Protein AF-A0A3M1F2G5-F1 (afdb_monomer)

Radius of gyration: 11.67 Å; Cα contacts (8 Å, |Δi|>4): 42; chains: 1; bounding box: 27×23×30 Å

Foldseek 3Di:
DCLVVQDDPRNVVVVVQVVCVVVPDPKDFDWDPPDPPTVVVRVVPHGDIDD

pLDDT: mean 90.66, std 9.94, range [54.81, 97.94]

Structure (mmCIF, N/CA/C/O backbone):
data_AF-A0A3M1F2G5-F1
#
_entry.id   AF-A0A3M1F2G5-F1
#
loop_
_atom_site.group_PDB
_atom_site.id
_atom_site.type_symbol
_atom_site.label_atom_id
_atom_site.label_alt_id
_atom_site.label_comp_id
_atom_site.label_asym_id
_atom_site.label_entity_id
_atom_site.label_seq_id
_atom_site.pdbx_PDB_ins_code
_atom_site.Cartn_x
_atom_site.Cartn_y
_atom_site.Cartn_z
_atom_site.occupancy
_atom_site.B_iso_or_equiv
_atom_site.auth_seq_id
_atom_site.auth_comp_id
_atom_site.auth_asym_id
_atom_site.auth_atom_id
_atom_site.pdbx_PDB_model_num
ATOM 1 N N . ASP A 1 1 ? -2.592 0.243 16.773 1.00 54.81 1 ASP A N 1
ATOM 2 C CA . ASP A 1 1 ? -2.634 1.713 16.817 1.00 54.81 1 ASP A CA 1
ATOM 3 C C . ASP A 1 1 ? -1.441 2.268 16.028 1.00 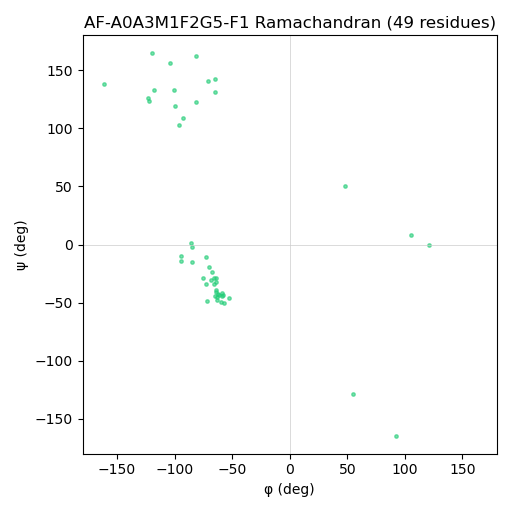54.81 1 ASP A C 1
ATOM 5 O O . ASP A 1 1 ? -0.360 2.445 16.578 1.00 54.81 1 ASP A O 1
ATOM 9 N N . PHE A 1 2 ? -1.586 2.379 14.697 1.00 64.50 2 PHE A N 1
ATOM 10 C CA . PHE A 1 2 ? -0.526 2.847 13.775 1.00 64.50 2 PHE A CA 1
ATOM 11 C C . PHE A 1 2 ? -0.481 4.377 13.658 1.00 64.50 2 PHE A C 1
ATOM 13 O O . PHE A 1 2 ? 0.498 4.955 13.191 1.00 64.50 2 PHE A O 1
ATOM 20 N N . MET A 1 3 ? -1.547 5.036 14.115 1.00 63.66 3 MET A N 1
ATOM 21 C CA . MET A 1 3 ? -1.749 6.480 14.021 1.00 63.66 3 MET A CA 1
ATOM 22 C C . MET A 1 3 ? -0.739 7.281 14.840 1.00 63.66 3 MET A C 1
ATOM 24 O O . MET A 1 3 ? -0.390 8.395 14.462 1.00 63.66 3 MET A O 1
ATOM 28 N N . GLN A 1 4 ? -0.242 6.692 15.924 1.00 66.69 4 GLN A N 1
ATOM 29 C CA . GLN A 1 4 ? 0.827 7.238 16.760 1.00 66.69 4 GLN A CA 1
ATOM 30 C C . GLN A 1 4 ? 2.205 7.229 16.074 1.00 66.69 4 GLN A C 1
ATOM 32 O O . GLN A 1 4 ? 3.065 8.009 16.458 1.00 66.69 4 GLN A O 1
ATOM 37 N N . PHE A 1 5 ? 2.405 6.420 15.025 1.00 69.38 5 PHE A N 1
ATOM 38 C CA . PHE A 1 5 ? 3.649 6.407 14.238 1.00 69.38 5 PHE A CA 1
ATOM 39 C C . PHE A 1 5 ? 3.581 7.302 12.992 1.00 69.38 5 PHE A C 1
ATOM 41 O 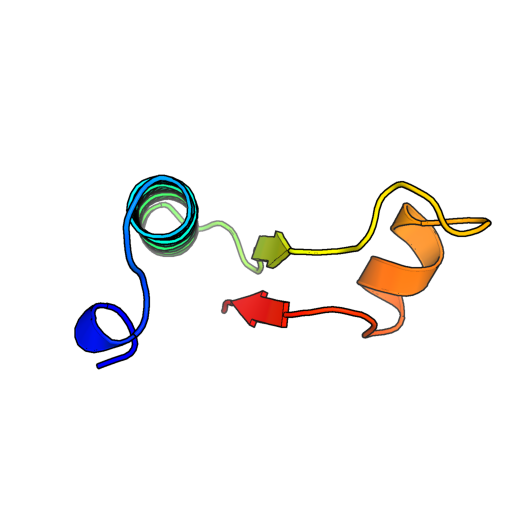O . PHE A 1 5 ? 4.588 7.514 12.317 1.00 69.38 5 PHE A O 1
ATOM 48 N N . ALA A 1 6 ? 2.396 7.814 12.650 1.00 75.94 6 ALA A N 1
ATOM 49 C CA . ALA A 1 6 ? 2.193 8.632 11.466 1.00 75.94 6 ALA A CA 1
ATOM 50 C C . ALA A 1 6 ? 2.258 10.121 11.834 1.00 75.94 6 ALA A C 1
ATOM 52 O O . ALA A 1 6 ? 1.298 10.697 12.346 1.00 75.94 6 ALA A O 1
ATOM 53 N N . GLU A 1 7 ? 3.385 10.763 11.530 1.00 78.50 7 GLU A N 1
ATOM 54 C CA . GLU A 1 7 ? 3.595 12.191 11.787 1.00 78.50 7 GLU A CA 1
ATOM 55 C C . GLU A 1 7 ? 3.493 13.048 10.512 1.00 78.50 7 GLU A C 1
ATOM 57 O O . GLU A 1 7 ? 3.656 12.588 9.374 1.00 78.50 7 GLU A O 1
ATOM 62 N N . GLY A 1 8 ? 3.181 14.334 10.697 1.00 85.31 8 GLY A N 1
ATOM 63 C CA . GLY A 1 8 ? 3.177 15.336 9.630 1.00 85.31 8 GLY A CA 1
ATOM 64 C C . GLY A 1 8 ? 2.295 14.977 8.426 1.00 85.31 8 GLY A C 1
ATOM 65 O O . GLY A 1 8 ? 1.109 14.666 8.557 1.00 85.31 8 GLY A O 1
ATOM 66 N N . ARG A 1 9 ? 2.869 15.041 7.214 1.00 88.06 9 ARG A N 1
ATOM 67 C CA . ARG A 1 9 ? 2.149 14.726 5.963 1.00 88.06 9 ARG A CA 1
ATOM 68 C C . ARG A 1 9 ? 1.773 13.245 5.853 1.00 88.06 9 ARG A C 1
ATOM 70 O O . ARG A 1 9 ? 0.817 12.934 5.147 1.00 88.06 9 ARG A O 1
ATOM 77 N N . MET A 1 10 ? 2.481 12.347 6.545 1.00 90.25 10 MET A N 1
ATOM 78 C CA . MET A 1 10 ? 2.176 10.916 6.512 1.00 90.25 10 MET A CA 1
ATOM 79 C C . MET A 1 10 ? 0.897 10.599 7.287 1.00 90.25 10 MET A C 1
ATOM 81 O O . MET A 1 10 ? 0.097 9.791 6.828 1.00 90.25 10 MET A O 1
ATOM 85 N N . LYS A 1 11 ? 0.629 11.329 8.379 1.00 89.12 11 LYS A N 1
ATOM 86 C CA . LYS A 1 11 ? -0.628 11.217 9.134 1.00 89.12 11 LYS A CA 1
ATOM 87 C C . LYS A 1 11 ? -1.861 11.372 8.247 1.00 89.12 11 LYS A C 1
ATOM 89 O O . LYS A 1 11 ? -2.772 10.557 8.311 1.00 89.12 11 LYS A O 1
ATOM 94 N N . LYS A 1 12 ? -1.860 12.385 7.372 1.00 91.44 12 LYS A N 1
ATOM 95 C CA . LYS A 1 12 ? -2.973 12.640 6.442 1.00 91.44 12 LYS A CA 1
ATOM 96 C C . LYS A 1 12 ? -3.159 11.507 5.434 1.00 91.44 12 LYS A C 1
ATOM 98 O O . LYS A 1 12 ? -4.291 11.148 5.139 1.00 91.44 12 LYS A O 1
ATOM 103 N N . LYS A 1 13 ? -2.060 10.937 4.928 1.00 91.94 13 LYS A N 1
ATOM 104 C CA . LYS A 1 13 ? -2.115 9.791 4.011 1.00 91.94 13 LYS A CA 1
ATOM 105 C C . LYS A 1 13 ? -2.731 8.577 4.698 1.00 91.94 13 LYS A C 1
ATOM 107 O O . LYS A 1 13 ? -3.648 7.981 4.151 1.00 91.94 13 LYS A O 1
ATOM 112 N N . VAL A 1 14 ? -2.266 8.259 5.908 1.00 92.25 14 VAL A N 1
ATOM 113 C CA . VAL A 1 14 ? -2.789 7.132 6.692 1.00 92.25 14 VAL A CA 1
ATOM 114 C C . VAL A 1 14 ? -4.267 7.336 7.026 1.00 92.25 14 VAL A C 1
ATOM 116 O O . VAL A 1 14 ? -5.041 6.407 6.847 1.00 92.25 14 VAL A O 1
ATOM 119 N N . MET A 1 15 ? -4.685 8.544 7.420 1.00 92.06 15 MET A N 1
ATOM 120 C CA . MET A 1 15 ? -6.103 8.848 7.662 1.00 92.06 15 MET A CA 1
ATOM 121 C C . MET A 1 15 ? -6.978 8.567 6.437 1.00 92.06 15 MET A C 1
ATOM 123 O O . MET A 1 15 ? -7.966 7.855 6.565 1.00 92.06 15 MET A O 1
ATOM 127 N N . GLY A 1 16 ? -6.592 9.069 5.259 1.00 93.56 16 GLY A N 1
ATOM 128 C CA . GLY A 1 16 ? -7.360 8.833 4.034 1.00 93.56 16 GLY A CA 1
ATOM 129 C C . GLY A 1 16 ? -7.370 7.362 3.610 1.00 93.56 16 GLY A C 1
ATOM 130 O O . GLY A 1 16 ? -8.375 6.871 3.113 1.00 93.56 16 GLY A O 1
ATOM 131 N N . ALA A 1 17 ? -6.278 6.628 3.851 1.00 94.00 17 ALA A N 1
ATOM 132 C CA . ALA A 1 17 ? -6.250 5.188 3.608 1.00 94.00 17 ALA A CA 1
ATOM 133 C C . ALA A 1 17 ? -7.221 4.434 4.527 1.00 94.00 17 ALA A C 1
ATOM 135 O O . ALA A 1 17 ? -7.958 3.577 4.056 1.00 94.00 17 ALA A O 1
ATOM 136 N N . VAL A 1 18 ? -7.248 4.769 5.820 1.00 92.25 18 VAL A N 1
ATOM 137 C CA . VAL A 1 18 ? -8.166 4.157 6.794 1.00 92.25 18 VAL A CA 1
ATOM 138 C C . VAL A 1 18 ? -9.626 4.476 6.463 1.00 92.25 18 VAL A C 1
ATOM 140 O O . VAL A 1 18 ? -10.472 3.588 6.551 1.00 92.25 18 VAL A O 1
ATOM 143 N N . GLU A 1 19 ? -9.923 5.712 6.053 1.00 94.38 19 GLU A N 1
ATOM 144 C CA . GLU A 1 19 ? -11.255 6.122 5.591 1.00 94.38 19 GLU A CA 1
ATOM 145 C C . GLU A 1 19 ? -11.689 5.301 4.371 1.00 94.38 19 GLU A C 1
ATOM 147 O O . GLU A 1 19 ? -12.735 4.662 4.411 1.00 94.38 19 GLU A O 1
ATOM 152 N N . ALA A 1 20 ? -10.832 5.186 3.353 1.00 95.62 20 ALA A N 1
ATOM 153 C CA . ALA A 1 20 ? -11.113 4.388 2.161 1.00 95.62 20 ALA A CA 1
ATOM 154 C C . ALA A 1 20 ? -11.392 2.906 2.483 1.00 95.62 20 ALA A C 1
ATOM 156 O O . ALA A 1 20 ? -12.340 2.330 1.949 1.00 95.62 20 ALA A O 1
ATOM 157 N N . ILE A 1 21 ? -10.599 2.285 3.369 1.00 94.88 21 ILE A N 1
ATOM 158 C CA . ILE A 1 21 ? -10.857 0.906 3.823 1.00 94.88 21 ILE A C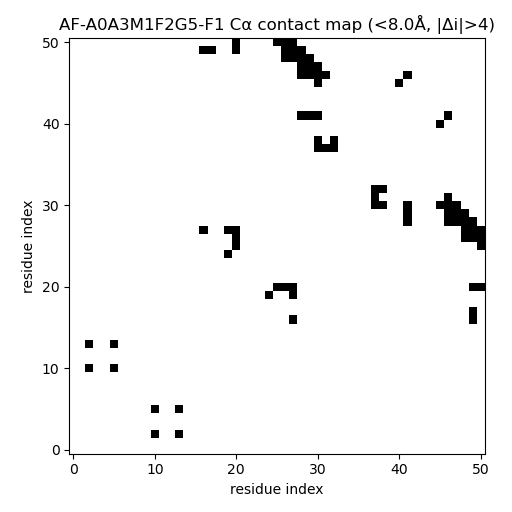A 1
ATOM 159 C C . ILE A 1 21 ? -12.211 0.815 4.538 1.00 94.88 21 ILE A C 1
ATOM 161 O O . ILE A 1 21 ? -12.992 -0.099 4.275 1.00 94.88 21 ILE A O 1
ATOM 165 N N . SER A 1 22 ? -12.521 1.788 5.398 1.00 93.31 22 SER A N 1
ATOM 166 C CA . SER A 1 22 ? -13.795 1.841 6.130 1.00 93.31 22 SER A CA 1
ATOM 167 C C . SER A 1 22 ? -15.004 2.008 5.200 1.00 93.31 22 SER A C 1
ATOM 169 O O . SER A 1 22 ? -16.088 1.526 5.517 1.00 93.31 22 SER A O 1
ATOM 171 N N . GLU A 1 23 ? -14.815 2.641 4.041 1.00 96.44 23 GLU A N 1
ATOM 172 C CA . GLU A 1 23 ? -15.825 2.801 2.986 1.00 96.44 23 GLU A CA 1
ATOM 173 C C . GLU A 1 23 ? -15.904 1.608 2.010 1.00 96.44 23 GLU A C 1
ATOM 175 O O . GLU A 1 23 ? -16.727 1.609 1.094 1.00 96.44 23 GLU A O 1
ATOM 180 N N . GLY A 1 24 ? -15.095 0.560 2.211 1.00 95.69 24 GLY A N 1
ATOM 181 C CA . GLY A 1 24 ? -15.181 -0.700 1.463 1.00 95.69 24 GLY A CA 1
ATOM 182 C C . GLY A 1 24 ? -14.086 -0.922 0.418 1.00 95.69 24 GLY A C 1
ATOM 183 O O . GLY A 1 24 ? -14.147 -1.899 -0.335 1.00 95.69 24 GLY A O 1
ATOM 184 N N . VAL A 1 25 ? -13.060 -0.067 0.362 1.00 96.56 25 VAL A N 1
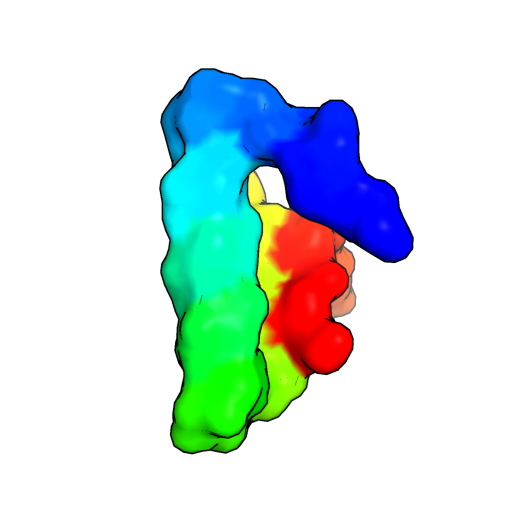ATOM 185 C CA . VAL A 1 25 ? -11.850 -0.371 -0.414 1.00 96.56 25 VAL A CA 1
ATOM 186 C C . VAL A 1 25 ? -11.151 -1.578 0.211 1.00 96.56 25 VAL A C 1
ATOM 188 O O . VAL A 1 25 ? -10.927 -1.628 1.412 1.00 96.56 25 VAL A O 1
ATOM 191 N N . GLN A 1 26 ? -10.782 -2.568 -0.602 1.00 95.25 26 GLN A N 1
ATOM 192 C CA . GLN A 1 26 ? -10.202 -3.820 -0.090 1.00 95.25 26 GLN A CA 1
ATOM 193 C C . GLN A 1 26 ? -8.749 -3.673 0.371 1.00 95.25 26 GLN A C 1
ATOM 195 O O . GLN A 1 26 ? -8.271 -4.452 1.193 1.00 95.25 26 GLN A O 1
ATOM 200 N N . ARG A 1 27 ? -8.007 -2.736 -0.229 1.00 94.88 27 ARG A N 1
ATOM 201 C CA . ARG A 1 27 ? -6.588 -2.528 0.053 1.00 94.88 27 ARG A CA 1
ATOM 202 C C . ARG A 1 27 ? -6.128 -1.151 -0.403 1.00 94.88 27 ARG A C 1
ATOM 204 O O . ARG A 1 27 ? -6.424 -0.738 -1.522 1.00 94.88 27 ARG A O 1
ATOM 211 N N . VAL A 1 28 ? -5.316 -0.499 0.422 1.00 95.56 28 VAL A N 1
ATOM 212 C CA . VAL A 1 28 ? -4.552 0.702 0.064 1.00 95.56 28 VAL A CA 1
ATOM 213 C C . VAL A 1 28 ? -3.061 0.390 0.185 1.00 95.56 28 VAL A C 1
ATOM 215 O O . VAL A 1 28 ? -2.630 -0.199 1.173 1.00 95.56 28 VAL A O 1
ATOM 218 N N . ILE A 1 29 ? -2.265 0.768 -0.820 1.00 96.50 29 ILE A N 1
ATOM 219 C CA . ILE A 1 29 ? -0.817 0.508 -0.848 1.00 96.50 29 ILE A CA 1
ATOM 220 C C . ILE A 1 29 ? -0.056 1.825 -0.991 1.00 96.50 29 ILE A C 1
ATOM 222 O O . ILE A 1 29 ? -0.257 2.570 -1.952 1.00 96.50 29 ILE A O 1
ATOM 226 N N . PHE A 1 30 ? 0.850 2.100 -0.053 1.00 95.38 30 PHE A N 1
ATOM 227 C CA . PHE A 1 30 ? 1.848 3.158 -0.203 1.00 95.38 30 PHE A CA 1
ATOM 228 C C . PHE A 1 30 ? 3.132 2.573 -0.792 1.00 95.38 30 PHE A C 1
ATOM 230 O O . PHE A 1 30 ? 3.858 1.856 -0.106 1.00 95.38 30 PHE A O 1
ATOM 237 N N . ALA A 1 31 ? 3.413 2.905 -2.052 1.00 96.31 31 ALA A N 1
ATOM 238 C CA . ALA A 1 31 ? 4.570 2.414 -2.798 1.00 96.31 31 ALA A CA 1
ATOM 239 C C . ALA A 1 31 ? 5.507 3.551 -3.249 1.00 96.31 31 ALA A C 1
ATOM 241 O O . ALA A 1 31 ? 5.137 4.729 -3.233 1.00 96.31 31 ALA A O 1
ATOM 242 N N . ASP A 1 32 ? 6.731 3.192 -3.648 1.00 96.31 32 ASP A N 1
ATOM 243 C CA . ASP A 1 32 ? 7.697 4.123 -4.238 1.00 96.31 32 ASP A CA 1
ATOM 244 C C . ASP A 1 32 ? 7.390 4.328 -5.728 1.00 96.31 32 ASP A C 1
ATOM 246 O O . ASP A 1 32 ? 7.368 3.378 -6.502 1.00 96.31 32 ASP A O 1
ATOM 250 N N . GLY A 1 33 ? 7.158 5.575 -6.139 1.00 96.31 33 GLY A N 1
ATOM 251 C CA . GLY A 1 33 ? 6.852 5.918 -7.531 1.0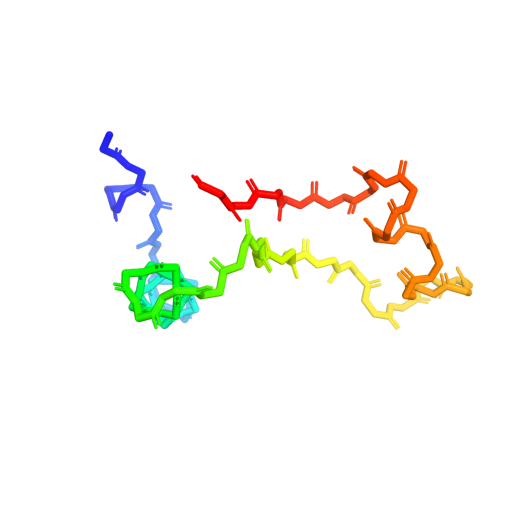0 96.31 33 GLY A CA 1
ATOM 252 C C . GLY A 1 33 ? 8.075 6.108 -8.432 1.00 96.31 33 GLY A C 1
ATOM 253 O O . GLY A 1 33 ? 7.904 6.417 -9.605 1.00 96.31 33 GLY A O 1
ATOM 254 N N . ARG A 1 34 ? 9.297 5.999 -7.895 1.00 97.06 34 ARG A N 1
ATOM 255 C CA . ARG A 1 34 ? 10.543 6.272 -8.637 1.00 97.06 34 ARG A CA 1
ATOM 256 C C . ARG A 1 34 ? 11.175 5.024 -9.252 1.00 97.06 34 ARG A C 1
ATOM 258 O O . ARG A 1 34 ? 12.099 5.160 -10.044 1.00 97.06 34 ARG A O 1
ATOM 265 N N . VAL A 1 35 ? 10.739 3.840 -8.830 1.00 96.31 35 VAL A N 1
ATOM 266 C CA . VAL A 1 35 ? 11.256 2.556 -9.323 1.00 96.31 35 VAL A CA 1
ATOM 267 C C . VAL A 1 35 ? 10.612 2.184 -10.655 1.00 96.31 35 VAL A C 1
ATOM 269 O O . VAL A 1 35 ? 9.542 2.693 -10.989 1.00 96.31 35 VAL A O 1
ATOM 272 N N . ASP A 1 36 ? 11.237 1.261 -11.383 1.00 97.12 36 ASP A N 1
ATOM 273 C CA . ASP A 1 36 ? 10.647 0.680 -12.588 1.00 97.12 36 ASP A CA 1
ATOM 274 C C . ASP A 1 36 ? 9.390 -0.130 -12.249 1.00 97.12 36 ASP A C 1
ATOM 276 O O . ASP A 1 36 ? 9.320 -0.799 -11.215 1.00 97.12 36 ASP A O 1
ATOM 280 N N . GLU A 1 37 ? 8.392 -0.058 -13.133 1.00 97.00 37 GLU A N 1
ATOM 281 C CA . GLU A 1 37 ? 7.102 -0.752 -13.002 1.00 97.00 37 GLU A CA 1
ATOM 282 C C . GLU A 1 37 ? 6.439 -0.589 -11.611 1.00 97.00 37 GLU A C 1
ATOM 284 O O . GLU A 1 37 ? 6.015 -1.572 -10.993 1.00 97.00 37 GLU A O 1
ATOM 289 N N . PRO A 1 38 ? 6.302 0.646 -11.086 1.00 96.75 38 PRO A N 1
ATOM 290 C CA . PRO A 1 38 ? 6.017 0.881 -9.668 1.00 96.75 38 PRO A CA 1
ATOM 291 C C . PRO A 1 38 ? 4.657 0.328 -9.223 1.00 96.75 38 PRO A C 1
ATOM 293 O O . PRO A 1 38 ? 4.506 -0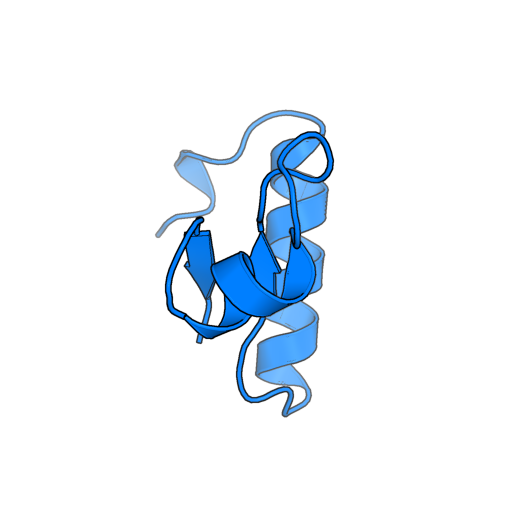.134 -8.094 1.00 96.75 38 PRO A O 1
ATOM 296 N N . VAL A 1 39 ? 3.666 0.320 -10.120 1.00 96.75 39 VAL A N 1
ATOM 297 C CA . VAL A 1 39 ? 2.332 -0.238 -9.849 1.00 96.75 39 VAL 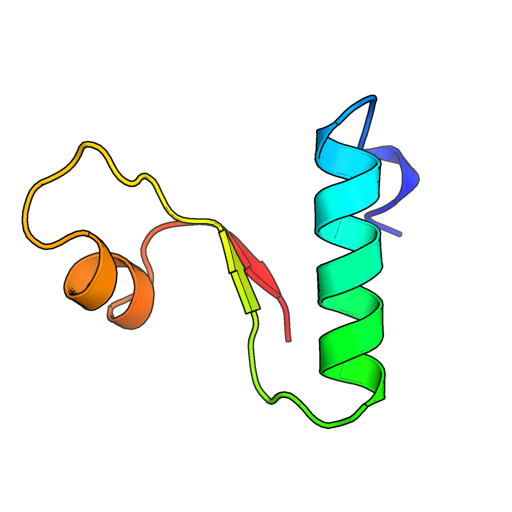A CA 1
ATOM 298 C C . VAL A 1 39 ? 2.376 -1.763 -9.777 1.00 96.75 39 VAL A C 1
ATOM 3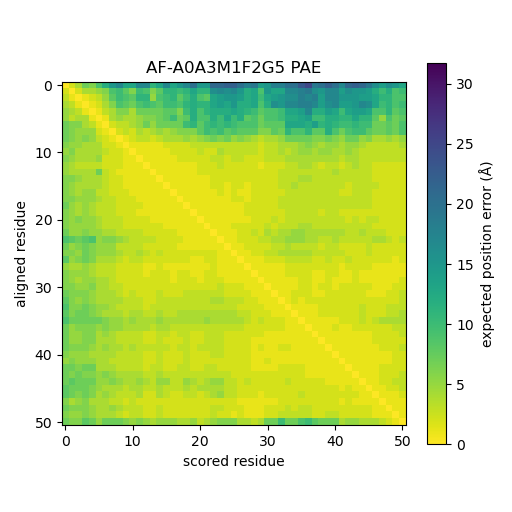00 O O . VAL A 1 39 ? 1.864 -2.339 -8.820 1.00 96.75 39 VAL A O 1
ATOM 303 N N . SER A 1 40 ? 3.009 -2.421 -10.752 1.00 97.94 40 SER A N 1
ATOM 304 C CA . SER A 1 40 ? 3.142 -3.883 -10.774 1.00 97.94 40 SER A CA 1
ATOM 305 C C . SER A 1 40 ? 3.873 -4.382 -9.532 1.00 97.94 40 SER A C 1
ATOM 307 O O . SER A 1 40 ? 3.437 -5.340 -8.900 1.00 97.94 40 SER A O 1
ATOM 309 N N . ARG A 1 41 ? 4.936 -3.679 -9.129 1.00 97.50 41 ARG A N 1
ATOM 310 C CA . ARG A 1 41 ? 5.685 -3.973 -7.903 1.00 97.50 41 ARG A CA 1
ATOM 311 C C . ARG A 1 41 ? 4.841 -3.804 -6.643 1.00 97.50 41 ARG A C 1
ATOM 313 O O . ARG A 1 41 ? 4.843 -4.688 -5.791 1.00 97.50 41 ARG A O 1
ATOM 320 N N . ALA A 1 42 ? 4.073 -2.718 -6.549 1.00 97.12 42 ALA A N 1
ATOM 321 C CA . ALA A 1 42 ? 3.160 -2.499 -5.429 1.00 97.12 42 ALA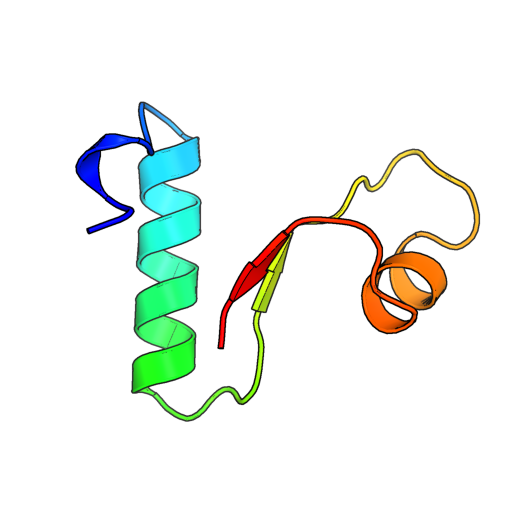 A CA 1
ATOM 322 C C . ALA A 1 42 ? 2.132 -3.636 -5.299 1.00 97.12 42 ALA A C 1
ATOM 324 O O . ALA A 1 42 ? 1.902 -4.158 -4.210 1.00 97.12 42 ALA A O 1
ATOM 325 N N . LEU A 1 43 ? 1.553 -4.067 -6.424 1.00 95.81 43 LEU A N 1
ATOM 326 C CA . LEU A 1 43 ? 0.612 -5.188 -6.465 1.00 95.81 43 LEU A CA 1
ATOM 327 C C . LEU A 1 43 ? 1.280 -6.539 -6.160 1.00 95.81 43 LEU A C 1
ATOM 329 O O . LEU A 1 43 ? 0.635 -7.412 -5.582 1.00 95.81 43 LEU A O 1
ATOM 333 N N . ALA A 1 44 ? 2.563 -6.699 -6.498 1.00 96.50 44 ALA A N 1
ATOM 334 C CA . ALA A 1 44 ? 3.370 -7.872 -6.158 1.00 96.50 44 ALA A CA 1
ATOM 335 C C . ALA A 1 44 ? 3.759 -7.939 -4.668 1.00 96.50 44 ALA A C 1
ATOM 337 O O . ALA A 1 44 ? 4.219 -8.982 -4.205 1.00 96.50 44 ALA A O 1
ATOM 338 N N . GLY A 1 45 ? 3.536 -6.862 -3.910 1.00 93.94 45 GLY A N 1
ATOM 339 C CA . GLY A 1 45 ? 3.711 -6.822 -2.459 1.00 93.94 45 GLY A CA 1
ATOM 340 C C . GLY A 1 45 ? 4.708 -5.782 -1.956 1.00 93.94 45 GLY A C 1
ATOM 341 O O . GLY A 1 45 ? 4.864 -5.664 -0.740 1.00 93.94 45 GLY A O 1
ATOM 342 N N . ASP A 1 46 ? 5.344 -5.015 -2.846 1.00 95.69 46 ASP A N 1
ATOM 343 C CA . ASP A 1 46 ? 6.282 -3.963 -2.451 1.00 95.69 46 ASP A CA 1
ATOM 344 C C . ASP A 1 46 ? 5.555 -2.772 -1.799 1.00 95.69 46 ASP A C 1
ATOM 346 O O . ASP A 1 46 ? 4.500 -2.318 -2.249 1.00 95.69 46 ASP A O 1
ATOM 350 N N . GLY A 1 47 ? 6.170 -2.203 -0.761 1.00 93.69 47 GLY A N 1
ATOM 351 C CA . GLY A 1 47 ? 5.639 -1.048 -0.033 1.00 93.69 47 GLY A CA 1
ATOM 352 C C . GLY A 1 47 ? 4.781 -1.422 1.176 1.00 93.69 47 GLY A C 1
ATOM 353 O O . GLY A 1 47 ? 4.827 -2.540 1.687 1.00 93.69 47 GLY A O 1
ATOM 354 N N . THR A 1 48 ? 4.019 -0.451 1.678 1.00 94.81 48 THR A N 1
ATOM 355 C CA . THR A 1 48 ? 3.198 -0.616 2.885 1.00 94.81 48 THR A CA 1
ATOM 356 C C . THR A 1 48 ? 1.755 -0.894 2.501 1.00 94.81 48 THR A C 1
ATOM 358 O O . THR A 1 48 ? 1.110 -0.050 1.878 1.00 94.81 48 THR A O 1
ATOM 361 N N . GLN A 1 49 ? 1.239 -2.051 2.910 1.00 93.62 49 GLN A N 1
ATOM 362 C CA . GLN A 1 49 ? -0.125 -2.488 2.619 1.00 93.62 49 GLN A CA 1
ATOM 363 C C . GLN A 1 49 ? -1.039 -2.249 3.822 1.00 93.62 49 GLN A C 1
ATOM 365 O O . GLN A 1 49 ? -0.687 -2.581 4.954 1.00 93.62 49 GLN A O 1
ATOM 370 N N . ILE A 1 50 ? -2.204 -1.663 3.561 1.00 91.06 50 ILE A N 1
ATOM 371 C CA . ILE A 1 50 ? -3.252 -1.378 4.541 1.00 91.06 50 ILE A CA 1
ATOM 372 C C . ILE A 1 50 ? -4.524 -2.071 4.052 1.00 91.06 50 ILE A C 1
ATOM 374 O O . ILE A 1 50 ? -4.924 -1.881 2.901 1.00 91.06 50 ILE A O 1
ATOM 378 N N . CYS A 1 51 ? -5.122 -2.882 4.916 1.00 87.81 51 CYS A N 1
ATOM 379 C CA . CYS A 1 51 ? -6.310 -3.698 4.683 1.00 87.81 51 CYS A CA 1
ATOM 380 C C . CYS A 1 51 ? -7.065 -3.885 5.999 1.00 87.81 51 CYS A C 1
ATOM 382 O O . CYS A 1 51 ? -6.416 -3.744 7.064 1.00 87.81 51 CYS A O 1
#

Mean predicted aligned error: 3.88 Å

Solvent-accessible surface area (backbone atoms only — not comparable to full-atom values): 3167 Å² total; per-residue (Å²): 130,67,68,87,75,36,58,77,77,51,30,59,53,52,51,54,45,52,50,42,41,76,75,67,46,77,66,44,74,55,55,65,82,84,52,83,64,34,65,64,42,34,75,74,60,48,60,51,78,46,115

Sequence (51 aa):
DFMQFAEGRMKKKVMGAVEAISEGVQRVIFADGRVDEPVSRALAGDGTQIC

Secondary structure (DSSP, 8-state):
--GGG--HHHHHHHHHHHHHHHTT-S-EEE--TTSSSHHHHHHHT-SEEE-